Protein AF-A0A6B3P0H8-F1 (afdb_monomer)

Secondary structure (DSSP, 8-state):
-EEEEEEETTTTEEEEEETT--GGG-TTS-HHHHTT-EEEEEEEGGGT-SSTT--HHHHHHHHHHHSEEEEE---------

Organism: NCBI:txid2708063

pLDDT: mean 80.36, std 11.32, range [45.81, 91.19]

Nearest PDB structures (foldseek):
  2h7a-assembly1_A  TM=6.504E-01  e=9.981E-03  Escherichia coli CFT073
  2mhv-assembly1_A  TM=4.515E-01  e=4.526E+00  Penicillium chrysogenum
  8wod-assembly1_O  TM=2.578E-01  e=3.050E+00  Paenibacillus sp. 453mf
  8wld-assembly1_O  TM=2.578E-01  e=3.258E+00  Paenibacillus sp. 453mf
  7z1o-assembly1_M  TM=1.923E-01  e=9.966E+00  Saccharomyces cerevisiae W303

Foldseek 3Di:
DKWWWWAQPVQQKIKIAHPPDDLCPQPPDDNVVSVSTHTDDMDDLVPVPPPPPDDSVVQVVCCVVRRMDMDGPPPPPDDDD

Solvent-accessible surface area (backbone atoms only — not comparable to full-atom values): 4952 Å² total; per-residue (Å²): 92,57,28,36,33,24,37,21,82,92,68,42,30,40,39,39,30,53,55,91,62,67,70,88,70,45,90,92,55,59,65,77,62,49,72,52,43,38,82,71,51,75,39,43,61,81,66,77,60,57,65,92,93,56,57,63,67,60,43,50,51,31,30,74,75,73,57,38,30,74,50,67,60,76,80,78,83,73,83,82,132

Structure (mmCIF, N/CA/C/O backbone):
data_AF-A0A6B3P0H8-F1
#
_entry.id   AF-A0A6B3P0H8-F1
#
loop_
_atom_site.group_PDB
_atom_site.id
_atom_site.type_symbol
_atom_site.label_atom_id
_atom_site.label_alt_id
_atom_site.label_comp_id
_atom_site.label_asym_id
_atom_site.label_entity_id
_atom_site.label_seq_id
_atom_site.pdbx_PDB_ins_code
_atom_site.Cartn_x
_atom_site.Cartn_y
_atom_site.Cartn_z
_atom_site.occupancy
_atom_site.B_iso_or_equiv
_atom_site.auth_seq_id
_atom_site.auth_comp_id
_atom_site.auth_asym_id
_atom_site.auth_atom_id
_atom_site.pdbx_PDB_model_num
ATOM 1 N N . MET A 1 1 ? -16.048 -1.577 -0.558 1.00 81.75 1 MET A N 1
ATOM 2 C CA . MET A 1 1 ? -15.156 -0.943 0.468 1.00 81.75 1 MET A CA 1
ATOM 3 C C . MET A 1 1 ? -14.260 0.047 -0.251 1.00 81.75 1 MET A C 1
ATOM 5 O O . MET A 1 1 ? -13.664 -0.346 -1.242 1.00 81.75 1 MET A O 1
ATOM 9 N N . GLU A 1 2 ? -14.133 1.294 0.209 1.00 87.94 2 GLU A N 1
ATOM 10 C CA . GLU A 1 2 ? -13.329 2.296 -0.509 1.00 87.94 2 GLU A CA 1
ATOM 11 C C . GLU A 1 2 ? -11.843 2.241 -0.130 1.00 87.94 2 GLU A C 1
ATOM 13 O O . GLU A 1 2 ? -11.482 2.128 1.045 1.00 87.94 2 GLU A O 1
ATOM 18 N N . LEU A 1 3 ? -10.981 2.367 -1.136 1.00 89.50 3 LEU A N 1
ATOM 19 C CA . LEU A 1 3 ? -9.534 2.240 -1.031 1.00 89.50 3 LEU A CA 1
ATOM 20 C C . LEU A 1 3 ? -8.830 3.443 -1.648 1.00 89.50 3 LEU A C 1
ATOM 22 O O . LEU A 1 3 ? -9.164 3.861 -2.756 1.00 89.50 3 LEU A O 1
ATOM 26 N N . ASP A 1 4 ? -7.806 3.941 -0.963 1.00 90.56 4 ASP A N 1
ATOM 27 C CA . ASP A 1 4 ? -6.878 4.925 -1.508 1.00 90.56 4 ASP A CA 1
ATOM 28 C C . ASP A 1 4 ? -5.642 4.207 -2.062 1.00 90.56 4 ASP A C 1
ATOM 30 O O . ASP A 1 4 ? -4.991 3.414 -1.372 1.00 90.56 4 ASP A O 1
ATOM 34 N N . ILE A 1 5 ? -5.323 4.490 -3.323 1.00 88.94 5 ILE A N 1
ATOM 35 C CA . ILE A 1 5 ? -4.161 3.959 -4.028 1.00 88.94 5 ILE A CA 1
ATOM 36 C C . ILE A 1 5 ? -3.080 5.031 -4.065 1.00 88.94 5 ILE A C 1
ATOM 38 O O . ILE A 1 5 ? -3.304 6.161 -4.503 1.00 88.94 5 ILE A O 1
ATOM 42 N N . TYR A 1 6 ? -1.879 4.642 -3.665 1.00 89.75 6 TYR A N 1
ATOM 43 C CA . TYR A 1 6 ? -0.674 5.441 -3.747 1.00 89.75 6 TYR A CA 1
ATOM 44 C C . TYR A 1 6 ? 0.382 4.726 -4.585 1.00 89.75 6 TYR A C 1
ATOM 46 O O . TYR A 1 6 ? 0.560 3.510 -4.484 1.00 89.75 6 TYR A O 1
ATOM 54 N N . ARG A 1 7 ? 1.133 5.483 -5.382 1.00 88.56 7 ARG A N 1
ATOM 55 C CA . ARG A 1 7 ? 2.181 4.960 -6.256 1.00 88.56 7 ARG A CA 1
ATOM 56 C C . ARG A 1 7 ? 3.502 5.687 -6.029 1.00 88.56 7 ARG A C 1
ATOM 58 O O . ARG A 1 7 ? 3.553 6.916 -6.004 1.00 88.56 7 ARG A O 1
ATOM 65 N N . ASP A 1 8 ? 4.577 4.921 -5.885 1.00 88.12 8 ASP A N 1
ATOM 66 C CA . ASP A 1 8 ? 5.951 5.416 -5.985 1.00 88.12 8 ASP A CA 1
ATOM 67 C C . ASP A 1 8 ? 6.430 5.188 -7.421 1.00 88.12 8 ASP A C 1
ATOM 69 O O . ASP A 1 8 ? 6.795 4.074 -7.802 1.00 88.12 8 ASP A O 1
ATOM 73 N N . GLN A 1 9 ? 6.417 6.254 -8.224 1.00 79.38 9 GLN A N 1
ATOM 74 C CA . GLN A 1 9 ? 6.859 6.211 -9.620 1.00 79.38 9 GLN A CA 1
ATOM 75 C C . GLN A 1 9 ? 8.357 5.912 -9.769 1.00 79.38 9 GLN A C 1
ATOM 77 O O . GLN A 1 9 ? 8.769 5.453 -10.826 1.00 79.38 9 GLN A O 1
ATOM 82 N N . ALA A 1 10 ? 9.182 6.170 -8.748 1.00 80.50 10 ALA A N 1
ATOM 83 C CA . ALA A 1 10 ? 10.626 5.969 -8.850 1.00 80.50 10 ALA A CA 1
ATOM 84 C C . ALA A 1 10 ? 11.034 4.494 -8.696 1.00 80.50 10 ALA A C 1
ATOM 86 O O . ALA A 1 10 ? 12.101 4.108 -9.164 1.00 80.50 10 ALA A O 1
ATOM 87 N N . HIS A 1 11 ? 10.201 3.678 -8.041 1.00 79.19 11 HIS A N 1
ATOM 88 C CA . HIS A 1 11 ? 10.477 2.257 -7.788 1.00 79.19 11 HIS A CA 1
ATOM 89 C C . HIS A 1 11 ? 9.358 1.328 -8.272 1.00 79.19 11 HIS A C 1
ATOM 91 O O . HIS A 1 11 ? 9.344 0.161 -7.883 1.00 79.19 11 HIS A O 1
ATOM 97 N N . ASP A 1 12 ? 8.403 1.852 -9.047 1.00 82.38 12 ASP A N 1
ATOM 98 C CA . ASP A 1 12 ? 7.192 1.145 -9.481 1.00 82.38 12 ASP A CA 1
ATOM 99 C C . ASP A 1 12 ? 6.497 0.390 -8.332 1.00 82.38 12 ASP A C 1
ATOM 101 O O . ASP A 1 12 ? 6.054 -0.753 -8.459 1.00 82.38 12 ASP A O 1
ATOM 105 N N . LYS A 1 13 ? 6.400 1.033 -7.163 1.00 87.25 13 LYS A N 1
ATOM 106 C CA . LYS A 1 13 ? 5.696 0.462 -6.008 1.00 87.25 13 LYS A CA 1
ATOM 107 C C . LYS A 1 13 ? 4.280 0.989 -5.927 1.00 87.25 13 LYS A C 1
ATOM 10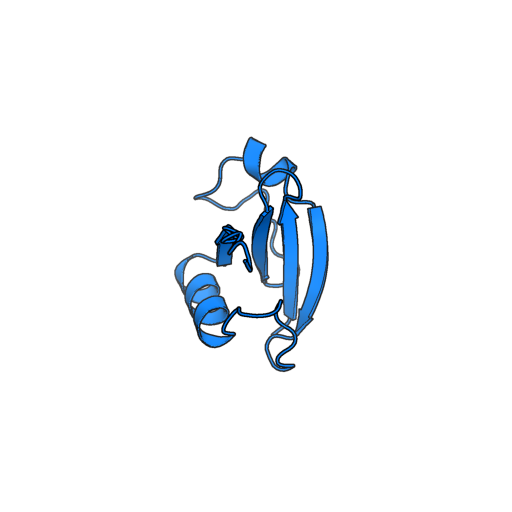9 O O . LYS A 1 13 ? 4.007 2.146 -6.239 1.00 87.25 13 LYS A O 1
ATOM 114 N N . LEU A 1 14 ? 3.401 0.134 -5.442 1.00 88.62 14 LEU A N 1
ATOM 115 C CA . LEU A 1 14 ? 2.007 0.414 -5.181 1.00 88.62 14 LEU A CA 1
ATOM 116 C C . LEU A 1 14 ? 1.721 0.181 -3.702 1.00 88.62 14 LEU A C 1
ATOM 118 O O . LEU A 1 14 ? 2.132 -0.832 -3.137 1.00 88.62 14 LEU A O 1
ATOM 122 N N . LEU A 1 15 ? 0.993 1.105 -3.097 1.00 90.00 15 LEU A N 1
ATOM 123 C CA . LEU A 1 15 ? 0.471 1.014 -1.745 1.00 90.00 15 LEU A CA 1
ATOM 124 C C . LEU A 1 15 ? -1.033 1.259 -1.809 1.00 90.00 15 LEU A C 1
ATOM 126 O O . LEU A 1 15 ? -1.478 2.257 -2.362 1.00 90.00 15 LEU A O 1
ATOM 130 N N . ILE A 1 16 ? -1.813 0.348 -1.252 1.00 90.44 16 ILE A N 1
ATOM 131 C CA . ILE A 1 16 ? -3.266 0.433 -1.187 1.00 90.44 16 ILE A CA 1
ATOM 132 C C . ILE A 1 16 ? -3.659 0.374 0.281 1.00 90.44 16 ILE A C 1
ATOM 134 O O . ILE A 1 16 ? -3.224 -0.513 1.021 1.00 90.44 16 ILE A O 1
ATOM 138 N N . VAL A 1 17 ? -4.478 1.321 0.710 1.00 91.06 17 VAL A N 1
ATOM 139 C CA . VAL A 1 17 ? -4.990 1.394 2.078 1.00 91.06 17 VAL A CA 1
ATOM 140 C C . VAL A 1 17 ? -6.485 1.641 2.061 1.00 91.06 17 VAL A C 1
ATOM 142 O O . VAL A 1 17 ? -7.033 2.127 1.076 1.00 91.06 17 VAL A O 1
ATOM 145 N N . GLU A 1 18 ? -7.150 1.322 3.166 1.00 91.19 18 GLU A N 1
ATOM 146 C CA . GLU A 1 18 ? -8.527 1.761 3.379 1.00 91.19 18 GLU A CA 1
ATOM 147 C C . GLU A 1 18 ? -8.616 3.291 3.304 1.00 91.19 18 GLU A C 1
ATOM 149 O O . GLU A 1 18 ? -7.729 4.001 3.795 1.00 91.19 18 GLU A O 1
ATOM 154 N N . ARG A 1 19 ? -9.682 3.792 2.676 1.00 88.88 19 ARG A N 1
ATOM 155 C CA . ARG A 1 19 ? -9.876 5.224 2.471 1.00 88.88 19 ARG A CA 1
ATOM 156 C C . ARG A 1 19 ? -9.789 6.008 3.780 1.00 88.88 19 ARG A C 1
ATOM 158 O O . ARG A 1 19 ? -10.429 5.669 4.772 1.00 88.88 19 ARG A O 1
ATOM 165 N N . GLY A 1 20 ? -9.028 7.102 3.766 1.00 83.12 20 GLY A N 1
ATOM 166 C CA . GLY A 1 20 ? -8.867 7.981 4.932 1.00 83.12 20 GLY A CA 1
ATOM 167 C C . GLY A 1 20 ? -7.893 7.456 5.991 1.00 83.12 20 GLY A C 1
ATOM 168 O O . GLY A 1 20 ? -7.687 8.106 7.022 1.00 83.12 20 GLY A O 1
ATOM 169 N N . ARG A 1 21 ? -7.241 6.314 5.744 1.00 85.69 21 ARG A N 1
ATOM 170 C CA . ARG A 1 21 ? -6.169 5.814 6.601 1.00 85.69 21 ARG A CA 1
ATOM 171 C C . ARG A 1 21 ? -4.908 6.653 6.420 1.00 85.69 21 ARG A C 1
ATOM 173 O O . ARG A 1 21 ? -4.471 6.945 5.312 1.00 85.69 21 ARG A O 1
ATOM 180 N N . ASN A 1 22 ? -4.282 7.026 7.533 1.00 83.88 22 ASN A N 1
ATOM 181 C CA . ASN A 1 22 ? -3.052 7.807 7.490 1.00 83.88 22 ASN A CA 1
ATOM 182 C C . ASN A 1 22 ? -1.847 6.905 7.175 1.00 83.88 22 ASN A C 1
ATOM 184 O O . ASN A 1 22 ? -1.352 6.202 8.059 1.00 83.88 22 ASN A O 1
ATOM 188 N N . ILE A 1 23 ? -1.356 6.970 5.932 1.00 85.56 23 ILE A N 1
ATOM 189 C CA . ILE A 1 23 ? -0.202 6.183 5.476 1.00 85.56 23 ILE A CA 1
ATOM 190 C C . ILE A 1 23 ? 1.089 6.498 6.246 1.00 85.56 23 ILE A C 1
ATOM 192 O O . ILE A 1 23 ? 1.937 5.628 6.375 1.00 85.56 23 ILE A O 1
ATOM 196 N N . GLN A 1 24 ? 1.226 7.694 6.834 1.00 82.31 24 GLN A N 1
ATOM 197 C CA . GLN A 1 24 ? 2.411 8.078 7.619 1.00 82.31 24 GLN A CA 1
ATOM 198 C C . GLN A 1 24 ? 2.494 7.367 8.978 1.00 82.31 24 GLN A C 1
ATOM 200 O O . GLN A 1 24 ? 3.488 7.500 9.685 1.00 82.31 24 GLN A O 1
ATOM 205 N N . LYS A 1 25 ? 1.443 6.638 9.371 1.00 81.06 25 LYS A N 1
ATOM 206 C CA . LYS A 1 25 ? 1.381 5.871 10.623 1.00 81.06 25 LYS A CA 1
ATOM 207 C C . LYS A 1 25 ? 1.411 4.358 10.394 1.00 81.06 25 LYS A C 1
ATOM 209 O O . LYS A 1 25 ? 1.002 3.609 11.279 1.00 81.06 25 LYS A O 1
ATOM 214 N N . LEU A 1 26 ? 1.837 3.902 9.215 1.00 83.38 26 LEU A N 1
ATOM 215 C CA . LEU A 1 26 ? 1.970 2.473 8.945 1.00 83.38 26 LEU A CA 1
ATOM 216 C C . LEU A 1 26 ? 3.169 1.911 9.735 1.00 83.38 26 LEU A C 1
ATOM 218 O O . LEU A 1 26 ? 4.283 2.394 9.547 1.00 83.38 26 LEU A O 1
ATOM 222 N N . PRO A 1 27 ? 2.960 0.925 10.629 1.00 74.31 27 PRO A N 1
ATOM 223 C CA . PRO A 1 27 ? 3.978 0.485 11.590 1.00 74.31 27 PRO A CA 1
ATOM 224 C C . PRO A 1 27 ? 5.169 -0.237 10.943 1.00 74.31 27 PRO A C 1
ATOM 226 O O . PRO A 1 27 ? 6.275 -0.182 11.469 1.00 74.31 27 PRO A O 1
ATOM 229 N N . ASP A 1 28 ? 4.944 -0.880 9.797 1.00 79.69 28 ASP A N 1
ATOM 230 C CA . ASP A 1 28 ? 5.917 -1.725 9.095 1.00 79.69 28 ASP A CA 1
ATOM 231 C C . ASP A 1 28 ? 6.537 -1.044 7.860 1.00 79.69 28 ASP A C 1
ATOM 233 O O . ASP A 1 28 ? 7.204 -1.691 7.048 1.00 79.69 28 ASP A O 1
ATOM 237 N N . MET A 1 29 ? 6.315 0.262 7.679 1.00 79.94 29 MET A N 1
ATOM 238 C CA . MET A 1 29 ? 6.889 1.025 6.571 1.00 79.94 29 MET A CA 1
ATOM 239 C C . MET A 1 29 ? 7.783 2.154 7.062 1.00 79.94 29 MET A C 1
ATOM 241 O O . MET A 1 29 ? 7.445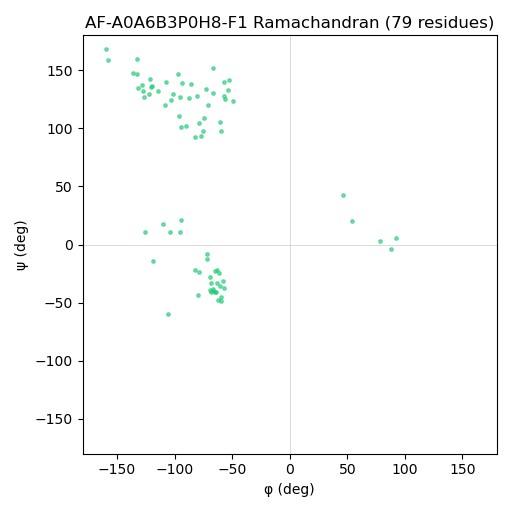 2.909 7.969 1.00 79.94 29 MET A O 1
ATOM 245 N N . ASP A 1 30 ? 8.930 2.284 6.402 1.00 82.00 30 ASP A N 1
ATOM 246 C CA . ASP A 1 30 ? 9.864 3.365 6.664 1.00 82.00 30 ASP A CA 1
ATOM 247 C C . ASP A 1 30 ? 9.249 4.726 6.256 1.00 82.00 30 ASP A C 1
ATOM 249 O O . ASP A 1 30 ? 8.760 4.856 5.125 1.00 82.00 30 ASP A O 1
ATOM 253 N N . PRO A 1 31 ? 9.280 5.752 7.130 1.00 80.12 31 PRO A N 1
ATOM 254 C CA . PRO A 1 31 ? 8.685 7.060 6.853 1.00 80.12 31 PRO A CA 1
ATOM 255 C C . PRO A 1 31 ? 9.234 7.724 5.588 1.00 80.12 31 PRO A C 1
ATOM 257 O O . PRO A 1 31 ? 8.469 8.313 4.829 1.00 80.12 31 PRO A O 1
ATOM 260 N N . VAL A 1 32 ? 10.535 7.581 5.314 1.00 81.00 32 VAL A N 1
ATOM 261 C CA . VAL A 1 32 ? 11.187 8.172 4.132 1.00 81.00 32 VAL A CA 1
ATOM 262 C C . VAL A 1 32 ? 10.700 7.493 2.854 1.00 81.00 32 VAL A C 1
ATOM 264 O O . VAL A 1 32 ? 10.578 8.119 1.801 1.00 81.00 32 VAL A O 1
ATOM 267 N N . SER A 1 33 ? 10.389 6.198 2.933 1.00 78.62 33 SER A N 1
ATOM 268 C CA . SER A 1 33 ? 9.757 5.479 1.825 1.00 78.62 33 SER A CA 1
ATOM 269 C C . SER A 1 33 ? 8.314 5.939 1.607 1.00 78.62 33 SER A C 1
ATOM 271 O O . SER A 1 33 ? 7.899 6.089 0.460 1.00 78.62 33 SER A O 1
ATOM 273 N N . LEU A 1 34 ? 7.567 6.206 2.684 1.00 83.06 34 LEU A N 1
ATOM 274 C CA . LEU A 1 34 ? 6.180 6.686 2.638 1.00 83.06 34 LEU A CA 1
ATOM 275 C C . LEU A 1 34 ? 6.041 8.064 1.979 1.00 83.06 34 LEU A C 1
ATOM 277 O O . LEU A 1 34 ? 5.066 8.294 1.271 1.00 83.06 34 LEU A O 1
ATOM 281 N N . GLU A 1 35 ? 7.033 8.945 2.120 1.00 84.94 35 GLU A N 1
ATOM 282 C CA . GLU A 1 35 ? 7.052 10.253 1.443 1.00 84.94 35 GLU A CA 1
ATOM 283 C C . GLU A 1 35 ? 7.106 10.153 -0.091 1.00 84.94 35 GLU A C 1
ATOM 285 O O . GLU A 1 35 ? 6.722 11.090 -0.794 1.00 84.94 35 GLU A O 1
ATOM 290 N N . ARG A 1 36 ? 7.572 9.020 -0.631 1.00 86.19 36 ARG A N 1
ATOM 291 C CA . ARG A 1 36 ? 7.654 8.791 -2.083 1.00 86.19 36 ARG A CA 1
ATOM 292 C C . ARG A 1 36 ? 6.333 8.326 -2.684 1.00 86.19 36 ARG A C 1
ATOM 294 O O 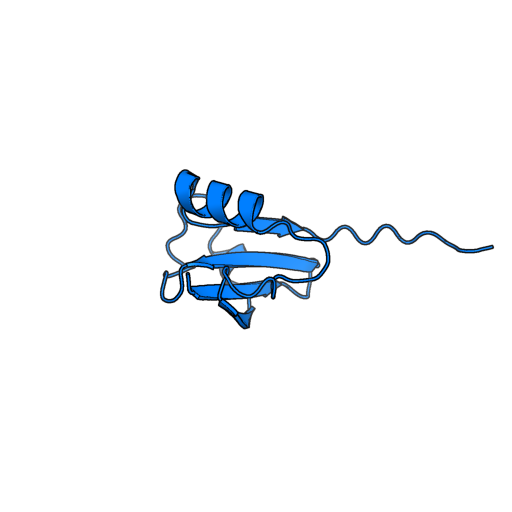. ARG A 1 36 ? 6.125 8.492 -3.885 1.00 86.19 36 ARG A O 1
ATOM 301 N N . TYR A 1 37 ? 5.448 7.764 -1.865 1.00 87.81 37 TYR A N 1
ATOM 302 C CA . TYR A 1 37 ? 4.132 7.316 -2.295 1.00 87.81 37 TYR A CA 1
ATOM 303 C C . TYR A 1 37 ? 3.221 8.521 -2.511 1.00 87.81 37 TYR A C 1
ATOM 305 O O . TYR A 1 37 ? 2.779 9.180 -1.571 1.00 87.81 37 TYR A O 1
ATOM 313 N N . LYS A 1 38 ? 2.920 8.803 -3.777 1.00 88.25 38 LYS A N 1
ATOM 314 C CA . LYS A 1 38 ? 1.971 9.850 -4.152 1.00 88.25 38 LYS A CA 1
ATOM 315 C C . LYS A 1 38 ? 0.595 9.244 -4.325 1.00 88.25 38 LYS A C 1
ATOM 317 O O . LYS A 1 38 ? 0.477 8.159 -4.883 1.00 88.25 38 LYS A O 1
ATOM 322 N N . PHE A 1 39 ? -0.431 9.946 -3.855 1.00 88.38 39 PHE A N 1
ATOM 323 C CA . PHE A 1 39 ? -1.811 9.559 -4.124 1.00 88.38 39 PHE A CA 1
ATOM 324 C C . PHE A 1 39 ? -2.029 9.499 -5.640 1.00 88.38 39 PHE A C 1
ATOM 32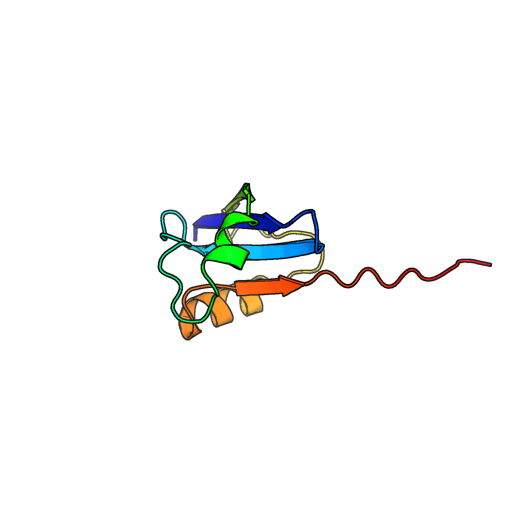6 O O . PHE A 1 39 ? -1.687 10.447 -6.348 1.00 88.38 39 PHE A O 1
ATOM 333 N N . ASP A 1 40 ? -2.557 8.376 -6.110 1.00 86.25 40 ASP A N 1
ATOM 334 C CA . ASP A 1 40 ? -2.808 8.109 -7.523 1.00 86.25 40 ASP A CA 1
ATOM 335 C C . ASP A 1 40 ? -4.310 8.204 -7.804 1.00 86.25 40 ASP A C 1
ATOM 337 O O . ASP A 1 40 ? -4.747 9.068 -8.566 1.00 86.25 40 ASP A O 1
ATOM 341 N N . ASN A 1 41 ? -5.112 7.375 -7.130 1.00 85.88 41 ASN A N 1
ATOM 342 C CA . ASN A 1 41 ? -6.560 7.359 -7.298 1.00 85.88 41 ASN A CA 1
ATOM 343 C C . ASN A 1 41 ? -7.277 6.711 -6.100 1.00 85.88 41 ASN A C 1
ATOM 345 O O . ASN A 1 41 ? -6.656 6.041 -5.277 1.00 85.88 41 ASN A O 1
ATOM 349 N N . ASN A 1 42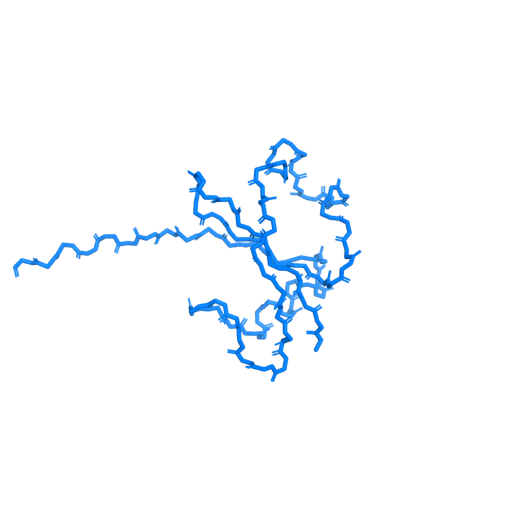 ? -8.599 6.867 -6.033 1.00 86.75 42 ASN A N 1
ATOM 350 C CA . ASN A 1 42 ? -9.464 6.112 -5.129 1.00 86.75 42 ASN A CA 1
ATOM 351 C C . ASN A 1 42 ? -10.285 5.089 -5.928 1.00 86.75 42 ASN A C 1
ATOM 353 O O . ASN A 1 42 ? -10.756 5.384 -7.031 1.00 86.75 42 ASN A O 1
ATOM 357 N N . VAL A 1 43 ? -10.444 3.887 -5.381 1.00 84.62 43 VAL A N 1
ATOM 358 C CA . VAL A 1 43 ? -11.246 2.821 -5.990 1.00 84.62 43 VAL A CA 1
ATOM 359 C C . VAL A 1 43 ? -12.163 2.192 -4.955 1.00 84.62 43 VAL A C 1
ATOM 361 O O . VAL A 1 43 ? -11.793 2.047 -3.792 1.00 84.62 43 VAL A O 1
ATOM 364 N N . ASP A 1 44 ? -13.345 1.762 -5.388 1.00 83.56 44 ASP A N 1
ATOM 365 C CA . ASP A 1 44 ? -14.145 0.844 -4.586 1.00 83.56 44 ASP A CA 1
ATOM 366 C C . ASP A 1 44 ? -13.725 -0.596 -4.901 1.00 83.56 44 ASP A C 1
ATOM 368 O O . ASP A 1 44 ? -13.698 -1.003 -6.068 1.00 83.56 44 ASP A O 1
ATOM 372 N N . LEU A 1 45 ? -13.377 -1.349 -3.857 1.00 74.88 45 LEU A N 1
ATOM 373 C CA . LEU A 1 45 ? -12.984 -2.753 -3.928 1.00 74.88 45 LEU A CA 1
ATOM 374 C C . LEU A 1 45 ? -14.085 -3.630 -4.558 1.00 74.88 45 LEU A C 1
ATOM 376 O O . LEU A 1 45 ? -13.754 -4.585 -5.252 1.00 74.88 45 LEU A O 1
ATOM 380 N N . ASP A 1 46 ? -15.369 -3.291 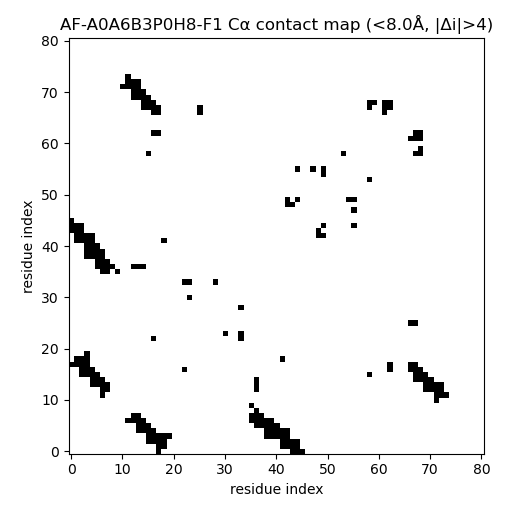-4.386 1.00 71.69 46 ASP A N 1
ATOM 381 C CA . ASP A 1 46 ? -16.500 -4.025 -4.979 1.00 71.69 46 ASP A CA 1
ATOM 382 C C . ASP A 1 46 ? -16.627 -3.815 -6.499 1.00 71.69 46 ASP A C 1
ATOM 384 O O . ASP A 1 46 ? -17.386 -4.515 -7.164 1.00 71.69 46 ASP A O 1
ATOM 388 N N . CYS A 1 47 ? -15.915 -2.842 -7.075 1.00 61.28 47 CYS A N 1
ATOM 389 C CA . CYS A 1 47 ? -16.053 -2.474 -8.486 1.00 61.28 47 CYS A CA 1
ATOM 390 C C . CYS A 1 47 ? -15.035 -3.138 -9.429 1.00 61.28 47 CYS A C 1
ATOM 392 O O . CYS A 1 47 ? -14.938 -2.697 -10.574 1.00 61.28 47 CYS A O 1
ATOM 394 N N . ASP A 1 48 ? -14.258 -4.139 -8.986 1.00 61.94 48 ASP A N 1
ATOM 395 C CA . ASP A 1 48 ? -13.223 -4.817 -9.805 1.00 61.94 48 ASP A CA 1
ATOM 396 C C . ASP A 1 48 ? -12.203 -3.842 -10.444 1.00 61.94 48 ASP A C 1
ATOM 398 O O . ASP A 1 48 ? -11.519 -4.133 -11.423 1.00 61.94 48 ASP A O 1
ATOM 402 N N . ARG A 1 49 ? -12.090 -2.631 -9.886 1.00 65.62 49 ARG A N 1
ATOM 403 C CA . ARG A 1 49 ? -11.315 -1.509 -10.442 1.00 65.62 49 ARG A CA 1
ATOM 404 C C . ARG A 1 49 ? -9.901 -1.414 -9.886 1.00 65.62 49 ARG A C 1
ATOM 406 O O . ARG A 1 49 ? -9.288 -0.348 -9.935 1.00 65.62 49 ARG A O 1
ATOM 413 N N . LEU A 1 50 ? -9.379 -2.508 -9.343 1.00 75.50 50 LEU A N 1
ATOM 414 C CA . LEU A 1 50 ? -7.988 -2.538 -8.920 1.00 75.50 50 LEU A CA 1
ATOM 415 C C . LEU A 1 50 ? -7.056 -2.434 -10.136 1.00 75.50 50 LEU A C 1
ATOM 417 O O . LEU A 1 50 ? -7.429 -2.831 -11.243 1.00 75.50 50 LEU A O 1
ATOM 421 N N . PRO A 1 51 ? -5.841 -1.887 -9.953 1.00 70.38 51 PRO A N 1
ATOM 422 C CA . PRO A 1 51 ? -4.852 -1.832 -11.019 1.00 70.38 51 PRO A CA 1
ATOM 423 C C 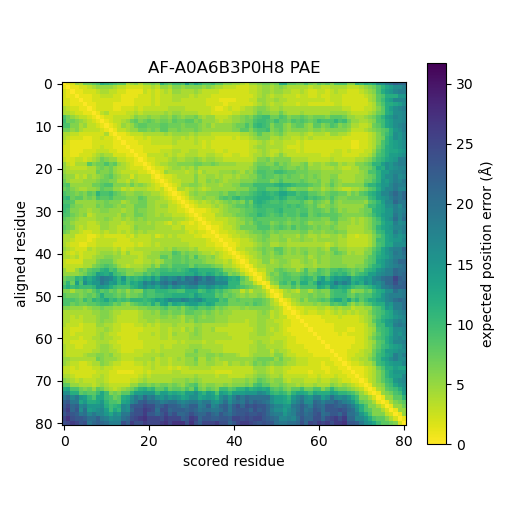. PRO A 1 51 ? -4.627 -3.218 -11.631 1.00 70.38 51 PRO A C 1
ATOM 425 O O . PRO A 1 51 ? -4.617 -4.227 -10.924 1.00 70.38 51 PRO A O 1
ATOM 428 N N . THR A 1 52 ? -4.445 -3.257 -12.951 1.00 68.62 52 THR A N 1
ATOM 429 C CA . THR A 1 52 ? -4.392 -4.491 -13.742 1.00 68.62 52 THR A CA 1
ATOM 430 C C . THR A 1 52 ? -3.444 -5.529 -13.137 1.00 68.62 52 THR A C 1
ATOM 432 O O . THR A 1 52 ? -2.255 -5.264 -12.962 1.00 68.62 52 THR A O 1
ATOM 435 N N . GLY A 1 53 ? -3.970 -6.726 -12.862 1.00 71.25 53 GLY A N 1
ATOM 436 C CA . GLY A 1 53 ? -3.202 -7.857 -12.329 1.00 71.25 53 GLY A CA 1
ATOM 437 C C . GLY A 1 53 ? -3.186 -7.978 -10.802 1.00 71.25 53 GLY A C 1
ATOM 438 O O . GLY A 1 53 ? -2.491 -8.852 -10.289 1.00 71.25 53 GLY A O 1
ATOM 439 N N . ILE A 1 54 ? -3.936 -7.142 -10.077 1.00 80.75 54 ILE A N 1
ATOM 440 C CA . ILE A 1 54 ? -4.075 -7.233 -8.619 1.00 80.75 54 ILE A CA 1
ATOM 441 C C . ILE A 1 54 ? -5.420 -7.863 -8.255 1.00 80.75 54 ILE A C 1
ATOM 443 O O . ILE A 1 54 ? -6.472 -7.359 -8.637 1.00 80.75 54 ILE A O 1
ATOM 447 N N . ASP A 1 55 ? -5.373 -8.947 -7.480 1.00 83.69 55 ASP A N 1
ATOM 448 C CA . ASP A 1 55 ? -6.560 -9.649 -6.991 1.00 83.69 55 ASP A CA 1
ATOM 449 C C . ASP A 1 55 ? -7.166 -8.938 -5.769 1.00 83.69 55 ASP A C 1
ATOM 451 O O . ASP A 1 55 ? -6.479 -8.670 -4.776 1.00 83.69 55 ASP A O 1
ATOM 455 N N . ALA A 1 56 ? -8.468 -8.652 -5.833 1.00 83.38 56 ALA A N 1
ATOM 456 C CA . ALA A 1 56 ? -9.205 -7.961 -4.777 1.00 83.38 56 ALA A CA 1
ATOM 457 C C . ALA A 1 56 ? -9.206 -8.709 -3.443 1.00 83.38 56 ALA A C 1
ATOM 459 O O . ALA A 1 56 ? -9.107 -8.082 -2.386 1.00 83.38 56 ALA A O 1
ATOM 460 N N . SER A 1 57 ? -9.252 -10.038 -3.482 1.00 86.19 57 SER A N 1
ATOM 461 C CA . SER A 1 57 ? -9.252 -10.885 -2.290 1.00 86.19 57 SER A CA 1
ATOM 462 C C . SER A 1 57 ? -7.917 -10.783 -1.557 1.00 86.19 57 SER A C 1
ATOM 464 O O . SER A 1 57 ? -7.887 -10.681 -0.333 1.00 86.19 57 SER A O 1
ATOM 466 N N . VAL A 1 58 ? -6.810 -10.736 -2.306 1.00 87.00 58 VAL A N 1
ATOM 467 C CA . VAL A 1 58 ? -5.454 -10.590 -1.749 1.00 87.00 58 VAL A CA 1
ATOM 468 C C . VAL A 1 58 ? -5.263 -9.207 -1.128 1.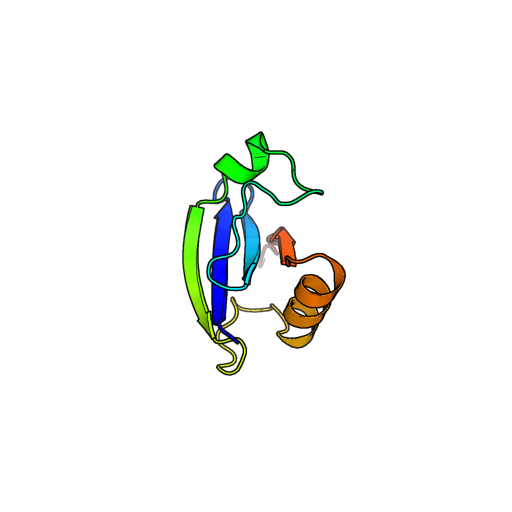00 87.00 58 VAL A C 1
ATOM 470 O O . VAL A 1 58 ? -4.680 -9.082 -0.049 1.00 87.00 58 VAL A O 1
ATOM 473 N N . VAL A 1 59 ? -5.772 -8.159 -1.783 1.00 87.62 59 VAL A N 1
ATOM 474 C CA . VAL A 1 59 ? -5.751 -6.795 -1.235 1.00 87.62 59 VAL A CA 1
ATOM 475 C C . VAL A 1 59 ? -6.558 -6.728 0.057 1.00 87.62 59 VAL A C 1
ATOM 477 O O . VAL A 1 59 ? -6.059 -6.211 1.057 1.00 87.62 59 VAL A O 1
ATOM 480 N N . LEU A 1 60 ? -7.771 -7.284 0.059 1.00 88.06 60 LEU A N 1
ATOM 481 C CA . LEU A 1 60 ? -8.632 -7.324 1.236 1.00 88.06 60 LEU A CA 1
ATOM 482 C C . LEU A 1 60 ? -7.962 -8.064 2.394 1.00 88.06 60 LEU A C 1
ATOM 484 O O . LEU A 1 60 ? -7.895 -7.529 3.497 1.00 88.06 60 LEU A O 1
ATOM 488 N N . GLU A 1 61 ? -7.417 -9.255 2.144 1.00 90.31 61 GLU A N 1
ATOM 489 C CA . GLU A 1 61 ? -6.736 -10.055 3.161 1.00 90.31 61 GLU A CA 1
ATOM 490 C C . GLU A 1 61 ? -5.540 -9.300 3.764 1.00 90.31 61 GLU A C 1
ATOM 492 O O . GLU A 1 61 ? -5.404 -9.220 4.986 1.00 90.31 61 GLU A O 1
ATOM 497 N N . ALA A 1 62 ? -4.708 -8.668 2.932 1.00 89.38 62 ALA A N 1
ATOM 498 C CA . ALA A 1 62 ? -3.571 -7.882 3.404 1.00 89.38 62 ALA A CA 1
ATOM 499 C C . ALA A 1 62 ? -4.003 -6.659 4.229 1.00 89.38 62 ALA A C 1
ATOM 501 O O . ALA A 1 62 ? -3.411 -6.380 5.275 1.00 89.38 62 ALA A O 1
ATOM 502 N N . ILE A 1 63 ? -5.060 -5.956 3.808 1.00 89.19 63 ILE A N 1
ATOM 503 C CA . ILE A 1 63 ? -5.619 -4.831 4.566 1.00 89.19 63 ILE A CA 1
ATOM 504 C C . ILE A 1 63 ? -6.203 -5.311 5.898 1.00 89.19 63 ILE A C 1
ATOM 506 O O . ILE A 1 63 ? -5.968 -4.670 6.920 1.00 89.19 63 ILE A O 1
ATOM 510 N N . MET A 1 64 ? -6.896 -6.449 5.932 1.00 87.81 64 MET A N 1
ATOM 511 C CA . MET A 1 64 ? -7.435 -7.010 7.174 1.00 87.81 64 MET A CA 1
ATOM 512 C C . MET A 1 64 ? -6.333 -7.477 8.134 1.00 87.81 64 MET A C 1
ATOM 514 O O . MET A 1 64 ? -6.455 -7.283 9.342 1.00 87.81 64 MET A O 1
ATOM 518 N N . LEU A 1 65 ? -5.249 -8.064 7.617 1.00 88.75 65 LEU A N 1
ATOM 519 C CA . LEU A 1 65 ? -4.149 -8.592 8.431 1.00 88.75 65 LEU A CA 1
ATOM 520 C C . LEU A 1 65 ? -3.172 -7.512 8.908 1.00 88.75 65 LEU A C 1
ATOM 522 O O . LEU A 1 65 ? -2.721 -7.551 10.050 1.00 88.75 65 LEU A O 1
ATOM 526 N N . ARG A 1 66 ? -2.795 -6.582 8.025 1.00 86.44 66 ARG A N 1
ATOM 527 C CA . ARG A 1 66 ? -1.696 -5.618 8.244 1.00 86.44 66 ARG A CA 1
ATOM 528 C C . ARG A 1 66 ? -2.154 -4.164 8.226 1.00 86.44 66 ARG A C 1
ATOM 530 O O . ARG A 1 66 ? -1.415 -3.273 8.633 1.00 86.44 66 ARG A O 1
ATOM 537 N N . GLY A 1 67 ? -3.368 -3.901 7.750 1.00 87.75 67 GLY A N 1
ATOM 538 C CA . GLY A 1 67 ? -3.909 -2.554 7.590 1.00 87.75 67 GLY A CA 1
ATOM 539 C C . GLY A 1 67 ? -3.595 -1.885 6.253 1.00 87.75 67 GLY A C 1
ATOM 540 O O . GLY A 1 67 ? -4.063 -0.770 6.022 1.00 87.75 67 GLY A O 1
ATOM 541 N N . TYR A 1 68 ? -2.810 -2.531 5.391 1.00 90.25 68 TYR A N 1
ATOM 542 C CA . TYR A 1 68 ? -2.439 -2.036 4.069 1.00 90.25 68 TYR A CA 1
ATOM 543 C C . TYR A 1 68 ? -2.008 -3.188 3.153 1.00 90.25 68 TYR A C 1
ATOM 545 O O . TYR A 1 68 ? -1.574 -4.242 3.619 1.00 90.25 68 TYR A O 1
ATOM 553 N N . PHE A 1 69 ? -2.070 -2.959 1.846 1.00 89.44 69 PHE A N 1
ATOM 554 C CA . PHE A 1 69 ? -1.484 -3.816 0.823 1.00 89.44 69 PHE A CA 1
ATOM 555 C C . PHE A 1 69 ? -0.357 -3.058 0.122 1.00 89.44 69 PHE A C 1
ATOM 557 O O . PHE A 1 69 ? -0.541 -1.916 -0.284 1.00 89.44 69 PHE A O 1
ATOM 564 N N . ALA A 1 70 ? 0.808 -3.679 -0.039 1.00 88.75 70 ALA A N 1
ATOM 565 C CA . ALA A 1 70 ? 1.916 -3.093 -0.783 1.00 88.75 70 ALA A CA 1
ATOM 566 C C . ALA A 1 70 ? 2.478 -4.104 -1.780 1.00 88.75 70 ALA A C 1
ATOM 568 O O . ALA A 1 70 ? 2.720 -5.258 -1.427 1.00 88.75 70 ALA A O 1
ATOM 569 N N . ALA A 1 71 ? 2.716 -3.657 -3.008 1.00 86.25 71 ALA A N 1
ATOM 570 C CA . ALA A 1 71 ? 3.273 -4.466 -4.082 1.00 86.25 71 ALA A CA 1
ATOM 571 C C . ALA A 1 71 ? 4.352 -3.685 -4.834 1.00 86.25 71 ALA A C 1
ATOM 573 O O . ALA A 1 71 ? 4.277 -2.467 -4.966 1.00 86.25 71 ALA A O 1
ATOM 574 N N . THR A 1 72 ? 5.362 -4.387 -5.342 1.00 82.38 72 THR A N 1
ATOM 575 C CA . THR A 1 72 ? 6.343 -3.813 -6.273 1.00 82.38 72 THR A CA 1
ATOM 576 C C . THR A 1 72 ? 6.066 -4.401 -7.648 1.00 82.38 72 THR A C 1
ATOM 578 O O . THR A 1 72 ? 6.117 -5.621 -7.803 1.00 82.38 72 THR A O 1
ATOM 581 N N . PHE A 1 73 ? 5.767 -3.561 -8.637 1.00 72.38 73 PHE A N 1
ATOM 582 C CA . PHE A 1 73 ? 5.674 -4.000 -10.023 1.00 72.38 73 PHE A CA 1
ATOM 583 C C . PHE A 1 73 ? 7.087 -4.220 -10.554 1.00 72.38 73 PHE A C 1
ATOM 585 O O . PHE A 1 73 ? 7.775 -3.295 -10.974 1.00 72.38 73 PHE A O 1
ATOM 592 N N . ILE A 1 74 ? 7.532 -5.473 -10.546 1.00 60.25 74 ILE A N 1
ATOM 593 C CA . ILE A 1 74 ? 8.725 -5.865 -11.291 1.00 60.25 74 ILE A CA 1
ATOM 594 C C . ILE A 1 74 ? 8.273 -6.094 -12.733 1.00 60.25 74 ILE A C 1
ATOM 596 O O . ILE A 1 74 ? 7.808 -7.180 -13.084 1.00 60.25 74 ILE A O 1
ATOM 600 N N . ALA A 1 75 ? 8.358 -5.056 -13.567 1.00 53.94 75 ALA A N 1
ATOM 601 C CA . ALA A 1 75 ? 8.128 -5.200 -14.997 1.00 53.94 75 ALA A CA 1
ATOM 602 C C . ALA A 1 75 ? 9.160 -6.191 -15.552 1.00 53.94 75 ALA A C 1
ATOM 604 O O . ALA A 1 75 ? 10.345 -5.885 -15.676 1.00 53.94 75 ALA A O 1
ATOM 605 N N . THR A 1 76 ? 8.719 -7.411 -15.853 1.00 46.72 76 THR A N 1
ATOM 606 C CA . THR A 1 76 ? 9.564 -8.377 -16.551 1.00 46.72 76 THR A CA 1
ATOM 607 C C . THR A 1 76 ? 9.572 -7.951 -18.015 1.00 46.72 76 THR A C 1
ATOM 609 O O . THR A 1 76 ? 8.647 -8.275 -18.757 1.00 46.72 76 THR A O 1
ATOM 612 N N . LEU A 1 77 ? 10.563 -7.148 -18.414 1.00 50.03 77 LEU A N 1
ATOM 613 C CA . LEU A 1 77 ? 10.832 -6.842 -19.820 1.00 50.03 77 LEU A CA 1
ATOM 614 C C . LEU A 1 77 ? 11.123 -8.166 -20.530 1.00 50.03 77 LEU A C 1
ATOM 616 O O . LEU A 1 77 ? 12.216 -8.716 -20.428 1.00 50.03 77 LEU A O 1
ATOM 620 N N . LYS A 1 78 ? 10.108 -8.714 -21.193 1.00 45.81 78 LYS A N 1
ATOM 621 C CA . LYS A 1 78 ? 10.273 -9.837 -22.105 1.00 45.81 78 LYS A CA 1
ATOM 622 C C . LYS A 1 78 ? 10.534 -9.226 -23.475 1.00 45.81 78 LYS A C 1
ATOM 624 O O . LYS A 1 78 ? 9.616 -8.687 -24.088 1.00 45.81 78 LYS A O 1
ATOM 629 N N . GLU A 1 79 ? 11.797 -9.227 -23.887 1.00 55.22 79 GLU A N 1
ATOM 630 C CA . GLU A 1 79 ? 12.189 -8.883 -25.253 1.00 55.22 79 GLU A CA 1
ATOM 631 C C . GLU A 1 79 ? 11.428 -9.821 -26.205 1.00 55.22 79 GLU A C 1
ATOM 633 O O . GLU A 1 79 ? 11.407 -11.038 -25.997 1.00 55.22 79 GLU A O 1
ATOM 638 N N . ILE A 1 80 ? 10.698 -9.247 -27.162 1.00 59.22 80 ILE A N 1
ATOM 639 C CA . ILE A 1 80 ? 10.077 -10.003 -28.251 1.00 59.22 80 ILE A CA 1
ATOM 640 C C . ILE A 1 80 ? 11.053 -9.887 -29.421 1.00 59.22 80 ILE A C 1
ATOM 642 O O . ILE A 1 80 ? 11.247 -8.777 -29.916 1.00 59.22 80 ILE A O 1
ATOM 646 N N . ASP A 1 81 ? 11.688 -11.010 -29.765 1.00 50.88 81 ASP A N 1
ATOM 647 C CA . ASP A 1 81 ? 12.578 -11.191 -30.926 1.00 50.88 81 ASP A CA 1
ATOM 648 C C . ASP A 1 81 ? 11.791 -11.124 -32.248 1.00 50.88 81 ASP A C 1
ATOM 650 O O . ASP A 1 81 ? 10.665 -11.687 -32.292 1.00 50.88 81 ASP A O 1
#

Sequence (81 aa):
MELDIYRDQAHDKLLIVERGRNIQKLPDMDPVSLERYKFDNNVDLDCDRLPTGIDASVVLEAIMLRGYFAATFIATLKEID

Mean predicte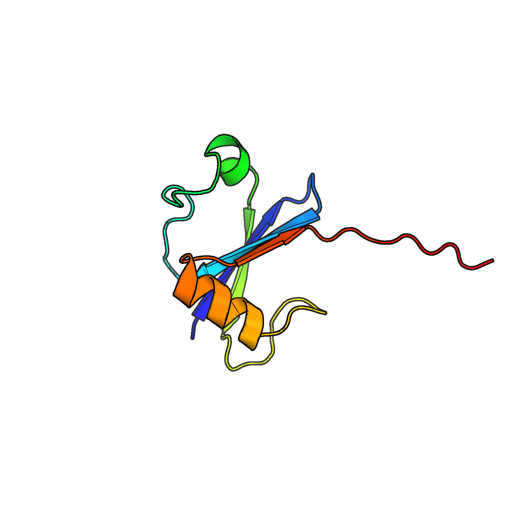d aligned error: 6.94 Å

Radius of gyration: 13.21 Å; Cα contacts (8 Å, |Δi|>4): 116; chains: 1; bounding box: 29×21×42 Å